Protein AF-A0AAW1DX20-F1 (afdb_monomer_lite)

Foldseek 3Di:
DDPDPDDDDDDDDDPPDDDDDDDDDPPPCPPVNVVCCVVPVDDPPDPDPPPDDDDPCPVVNVVVVVVVVVVVVVVVVVVVVVVVVVVVVVVVVVVVVVVVVVVVVVVVVVD

InterPro domains:
  IPR002951 Atrophin-like [PF03154] (1-109)

Sequence (111 aa):
MDPLASGSPLTRLPYPGATLGTPILAHPLTDSEVLRQQLFGAPFRDLPQQSSLTGPMSAAHQLQAMQQAQSAELQIQRLALEQQWIHHHHHHSLTQDEYYSHLKKESDKTL

Structure (mmCIF, N/CA/C/O backbone):
data_AF-A0AAW1DX20-F1
#
_entry.id   AF-A0AAW1DX20-F1
#
loop_
_atom_site.group_PDB
_atom_site.id
_atom_site.type_symbol
_atom_site.label_atom_id
_atom_site.label_alt_id
_atom_site.label_comp_id
_atom_site.label_asym_id
_atom_site.label_entity_id
_atom_site.label_seq_id
_atom_site.pdbx_PDB_ins_code
_atom_site.Cartn_x
_atom_site.Cartn_y
_atom_site.Cartn_z
_atom_site.occupancy
_atom_site.B_iso_or_equiv
_atom_site.auth_seq_id
_atom_site.auth_comp_id
_atom_site.auth_asym_id
_atom_site.auth_atom_id
_atom_site.pdbx_PDB_model_num
ATOM 1 N N . MET A 1 1 ? 29.046 -7.562 76.833 1.00 43.41 1 MET A N 1
ATOM 2 C CA . MET A 1 1 ? 29.122 -7.527 75.362 1.00 43.41 1 MET A CA 1
ATOM 3 C C . MET A 1 1 ? 28.929 -8.941 74.850 1.00 43.41 1 MET A C 1
ATOM 5 O O . MET A 1 1 ? 29.677 -9.801 75.285 1.00 43.41 1 MET A O 1
ATOM 9 N N . ASP A 1 2 ? 28.000 -9.279 73.970 1.00 47.72 2 ASP A N 1
ATOM 10 C CA . ASP A 1 2 ? 26.756 -8.660 73.496 1.00 47.72 2 ASP A CA 1
ATOM 11 C C . ASP A 1 2 ? 26.056 -9.757 72.650 1.00 47.72 2 ASP A C 1
ATOM 13 O O . ASP A 1 2 ? 26.754 -10.488 71.936 1.00 47.72 2 ASP A O 1
ATOM 17 N N . PRO A 1 3 ? 24.733 -9.953 72.755 1.00 55.22 3 PRO A N 1
ATOM 18 C CA . PRO A 1 3 ? 24.001 -11.021 72.079 1.00 55.22 3 PRO A CA 1
ATOM 19 C C . PRO A 1 3 ? 23.537 -10.601 70.672 1.00 55.22 3 PRO A C 1
ATOM 21 O O . PRO A 1 3 ? 22.348 -10.388 70.478 1.00 55.22 3 PRO A O 1
ATOM 24 N N . LEU A 1 4 ? 24.425 -10.484 69.673 1.00 55.06 4 LEU A N 1
ATOM 25 C CA . LEU A 1 4 ? 24.009 -10.023 68.328 1.00 55.06 4 LEU A CA 1
ATOM 26 C C . LEU A 1 4 ? 24.717 -10.643 67.109 1.00 55.06 4 LEU A C 1
ATOM 28 O O . LEU A 1 4 ? 24.636 -10.096 66.013 1.00 55.06 4 LEU A O 1
ATOM 32 N N . ALA A 1 5 ? 25.311 -11.832 67.198 1.00 48.22 5 ALA A N 1
ATOM 33 C CA . ALA A 1 5 ? 25.781 -12.523 65.986 1.00 48.22 5 ALA A CA 1
ATOM 34 C C . ALA A 1 5 ? 24.712 -13.463 65.394 1.00 48.22 5 ALA A C 1
ATOM 36 O O . ALA A 1 5 ? 24.956 -14.638 65.149 1.00 48.22 5 ALA A O 1
ATOM 37 N N . SER A 1 6 ? 23.512 -12.899 65.221 1.00 48.94 6 SER A N 1
ATOM 38 C CA . SER A 1 6 ? 22.536 -13.185 64.164 1.00 48.94 6 SER A CA 1
ATOM 39 C C . SER A 1 6 ? 22.393 -14.649 63.723 1.00 48.94 6 SER A C 1
ATOM 41 O O . SER A 1 6 ? 22.953 -15.091 62.719 1.00 48.94 6 SER A O 1
ATOM 43 N N . GLY A 1 7 ? 21.553 -15.390 64.447 1.00 51.03 7 GLY A N 1
ATOM 44 C CA . GLY A 1 7 ? 20.869 -16.537 63.865 1.00 51.03 7 GLY A CA 1
ATOM 45 C C . GLY A 1 7 ? 19.886 -16.052 62.800 1.00 51.03 7 GLY A C 1
ATOM 46 O O . GLY A 1 7 ? 19.097 -15.145 63.056 1.00 51.03 7 GLY A O 1
ATOM 47 N N . SER A 1 8 ? 19.910 -16.673 61.622 1.00 47.03 8 SER A N 1
ATOM 48 C CA . SER A 1 8 ? 18.791 -16.620 60.682 1.00 47.03 8 SER A CA 1
ATOM 49 C C . SER A 1 8 ? 17.902 -17.837 60.952 1.00 47.03 8 SER A C 1
ATOM 51 O O . SER A 1 8 ? 18.206 -18.929 60.462 1.00 47.03 8 SER A O 1
ATOM 53 N N . PRO A 1 9 ? 16.849 -17.725 61.786 1.00 53.62 9 PRO A N 1
ATOM 54 C CA . PRO A 1 9 ? 15.865 -18.780 61.891 1.00 53.62 9 PRO A CA 1
ATOM 55 C C . PRO A 1 9 ? 15.005 -18.748 60.627 1.00 53.62 9 PRO A C 1
ATOM 57 O O . PRO A 1 9 ? 14.210 -17.834 60.400 1.00 53.62 9 PRO A O 1
ATOM 60 N N . LEU A 1 10 ? 15.131 -19.798 59.815 1.00 51.91 10 LEU A N 1
ATOM 61 C CA . LEU A 1 10 ? 14.004 -20.271 59.018 1.00 51.91 10 LEU A CA 1
ATOM 62 C C . LEU A 1 10 ? 12.762 -20.270 59.925 1.00 51.91 10 LEU A C 1
ATOM 64 O O . LEU A 1 10 ? 12.831 -20.816 61.021 1.00 51.91 10 LEU A O 1
ATOM 68 N N . THR A 1 11 ? 11.654 -19.693 59.446 1.00 54.25 11 THR A N 1
ATOM 69 C CA . THR A 1 11 ? 10.310 -19.589 60.065 1.00 54.25 11 THR A CA 1
ATOM 70 C C . THR A 1 11 ? 10.021 -18.384 60.977 1.00 54.25 11 THR A C 1
ATOM 72 O O . THR A 1 11 ? 10.077 -18.479 62.194 1.00 54.25 11 THR A O 1
ATOM 75 N N . ARG A 1 12 ? 9.513 -17.283 60.394 1.00 61.94 12 ARG A N 1
ATOM 76 C CA . ARG A 1 12 ? 8.241 -16.668 60.837 1.00 61.94 12 ARG A CA 1
ATOM 77 C C . ARG A 1 12 ? 7.706 -15.700 59.779 1.00 61.94 12 ARG A C 1
ATOM 79 O O . ARG A 1 12 ? 8.216 -14.598 59.613 1.00 61.94 12 ARG A O 1
ATOM 86 N N . LEU A 1 13 ? 6.656 -16.117 59.079 1.00 58.75 13 LEU A N 1
ATOM 87 C CA . LEU A 1 13 ? 5.801 -15.213 58.309 1.00 58.75 13 LEU A CA 1
ATOM 88 C C . LEU A 1 13 ? 5.258 -14.121 59.254 1.00 58.75 13 LEU A C 1
ATOM 90 O O . LEU A 1 13 ? 4.716 -14.477 60.308 1.00 58.75 13 LEU A O 1
ATOM 94 N N . PRO A 1 14 ? 5.353 -12.820 58.932 1.00 63.47 14 PRO A N 1
ATOM 95 C CA . PRO A 1 14 ? 4.561 -11.825 59.635 1.00 63.47 14 PRO A CA 1
ATOM 96 C C . PRO A 1 14 ? 3.097 -11.957 59.191 1.00 63.47 14 PRO A C 1
ATOM 98 O O . PRO A 1 14 ? 2.774 -11.843 58.011 1.00 63.47 14 PRO A O 1
ATOM 101 N N . TYR A 1 15 ? 2.212 -12.215 60.153 1.00 44.44 15 TYR A N 1
ATOM 102 C CA . TYR A 1 15 ? 0.767 -12.079 59.989 1.00 44.44 15 TYR A CA 1
ATOM 103 C C . TYR A 1 15 ? 0.434 -10.615 59.643 1.00 44.44 15 TYR A C 1
ATOM 105 O O . TYR A 1 15 ? 0.776 -9.735 60.438 1.00 44.44 15 TYR A O 1
ATOM 113 N N . PRO A 1 16 ? -0.272 -10.310 58.540 1.00 55.28 16 PRO A N 1
ATOM 114 C CA . PRO A 1 16 ? -0.938 -9.022 58.387 1.00 55.28 16 PRO A CA 1
ATOM 115 C C . PRO A 1 16 ? -2.185 -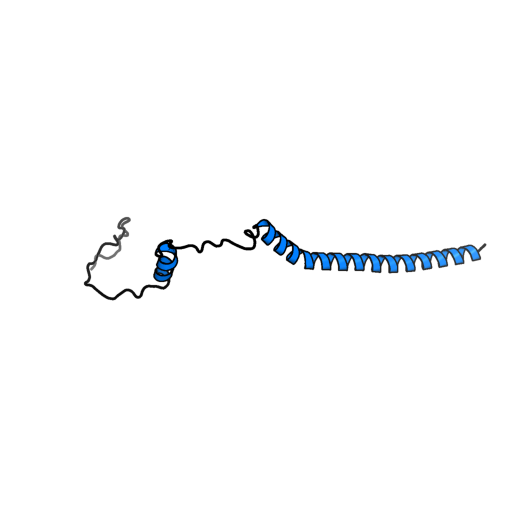9.035 59.281 1.00 55.28 16 PRO A C 1
ATOM 117 O O . PRO A 1 16 ? -3.287 -9.365 58.855 1.00 55.28 16 PRO A O 1
ATOM 120 N N . GLY A 1 17 ? -1.973 -8.772 60.570 1.00 57.38 17 GLY A N 1
ATOM 121 C CA . GLY A 1 17 ? -3.001 -8.864 61.604 1.00 57.38 17 GLY A CA 1
ATOM 122 C C . GLY A 1 17 ? -2.579 -8.245 62.938 1.00 57.38 17 GLY A C 1
ATOM 123 O O . GLY A 1 17 ? -2.778 -8.854 63.981 1.00 57.38 17 GLY A O 1
ATOM 124 N N . ALA A 1 18 ? -1.958 -7.066 62.910 1.00 46.22 18 ALA A N 1
ATOM 125 C CA . ALA A 1 18 ? -1.829 -6.132 64.035 1.00 46.22 18 ALA A CA 1
ATOM 126 C C . ALA A 1 18 ? -1.559 -4.755 63.396 1.00 46.22 18 ALA A C 1
ATOM 128 O O . ALA A 1 18 ? -0.649 -4.649 62.586 1.00 46.22 18 ALA A O 1
ATOM 129 N N . THR A 1 19 ? -2.330 -3.691 63.609 1.00 43.78 19 THR A N 1
ATOM 130 C CA . THR A 1 19 ? -2.778 -3.134 64.886 1.00 43.78 19 THR A CA 1
ATOM 131 C C . THR A 1 19 ? -4.100 -2.365 64.711 1.00 43.78 19 THR A C 1
ATOM 133 O O . THR A 1 19 ? -4.317 -1.687 63.710 1.00 43.78 19 THR A O 1
ATOM 136 N N . LEU A 1 20 ? -4.995 -2.441 65.701 1.00 54.72 20 LEU A N 1
ATOM 137 C CA . LEU A 1 20 ? -6.099 -1.488 65.851 1.00 54.72 20 LEU A CA 1
ATOM 138 C C . LEU A 1 20 ? -5.514 -0.127 66.269 1.00 54.72 20 LEU A C 1
ATOM 140 O O . LEU A 1 20 ? -5.199 0.078 67.438 1.00 54.72 20 LEU A O 1
ATOM 144 N N . GLY A 1 21 ? -5.353 0.780 65.304 1.00 47.16 21 GLY A N 1
ATOM 145 C CA . GLY A 1 21 ? -5.224 2.224 65.509 1.00 47.16 21 GLY A CA 1
ATOM 146 C C . GLY A 1 21 ? -6.522 2.913 65.077 1.00 47.16 21 GLY A C 1
ATOM 147 O O . GLY A 1 21 ? -7.101 2.560 64.055 1.00 47.16 21 GLY A O 1
ATOM 148 N N . THR A 1 22 ? -7.011 3.835 65.898 1.00 45.34 22 THR A N 1
ATOM 149 C CA . THR A 1 22 ? -8.306 4.537 65.828 1.00 45.34 22 THR A CA 1
ATOM 150 C C . THR A 1 22 ? -8.538 5.370 64.541 1.00 45.34 22 THR A C 1
ATOM 152 O O . THR A 1 22 ? -7.601 5.617 63.787 1.00 45.34 22 THR A O 1
ATOM 155 N N . PRO A 1 23 ? -9.804 5.752 64.246 1.00 54.69 23 PRO A N 1
ATOM 156 C CA . PRO A 1 23 ? -10.398 5.731 62.904 1.00 54.69 23 PRO A CA 1
ATOM 157 C C . PRO A 1 23 ? -10.335 7.069 62.139 1.00 54.69 23 PRO A C 1
ATOM 159 O O . PRO A 1 23 ? -10.154 8.128 62.726 1.00 54.69 23 PRO A O 1
ATOM 162 N N . ILE A 1 24 ? -10.636 7.001 60.834 1.00 52.06 24 ILE A N 1
ATOM 163 C CA . ILE A 1 24 ? -10.891 8.120 59.902 1.00 52.06 24 ILE A CA 1
ATOM 164 C C . ILE A 1 24 ? -9.646 8.921 59.490 1.00 52.06 24 ILE A C 1
ATOM 166 O O . ILE A 1 24 ? -9.409 10.045 59.917 1.00 52.06 24 ILE A O 1
ATOM 170 N N . LEU A 1 25 ? -8.958 8.423 58.470 1.00 49.00 25 LEU A N 1
AT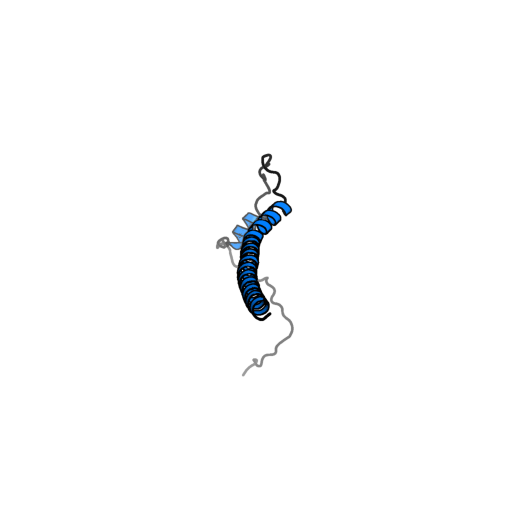OM 171 C CA . LEU A 1 25 ? -8.764 9.268 57.300 1.00 49.00 25 LEU A CA 1
ATOM 172 C C . LEU A 1 25 ? -9.401 8.488 56.163 1.00 49.00 25 LEU A C 1
ATOM 174 O O . LEU A 1 25 ? -8.970 7.370 55.887 1.00 49.00 25 LEU A O 1
ATOM 178 N N . ALA A 1 26 ? -10.490 9.013 55.599 1.00 55.47 26 ALA A N 1
ATOM 179 C CA . ALA A 1 26 ? -11.059 8.480 54.372 1.00 55.47 26 ALA A CA 1
ATOM 180 C C . ALA A 1 26 ? -9.891 8.249 53.414 1.00 55.47 26 ALA A C 1
ATOM 182 O O . ALA A 1 26 ? -9.233 9.211 53.016 1.00 55.47 26 ALA A O 1
ATOM 183 N N . HIS A 1 27 ? -9.560 6.983 53.146 1.00 53.88 27 HIS A N 1
ATOM 184 C CA . HIS A 1 27 ? -8.580 6.674 52.120 1.00 53.88 27 HIS A CA 1
ATOM 185 C C . HIS A 1 27 ? -9.124 7.370 50.871 1.00 53.88 27 HIS A C 1
ATOM 187 O O . HIS A 1 27 ? -10.275 7.087 50.515 1.00 53.88 27 HIS A O 1
ATOM 193 N N . PRO A 1 28 ? -8.410 8.349 50.278 1.00 59.62 28 PRO A N 1
ATOM 194 C CA . PRO A 1 28 ? -8.883 8.942 49.044 1.00 59.62 28 PRO A CA 1
ATOM 195 C C . PRO A 1 28 ? -9.034 7.772 48.089 1.00 59.62 28 PRO A C 1
ATOM 197 O O . PRO A 1 28 ? -8.076 7.021 47.893 1.00 59.62 28 PRO A O 1
ATOM 200 N N . LEU A 1 29 ? -10.266 7.556 47.626 1.00 62.81 29 LEU A N 1
ATOM 201 C CA . LEU A 1 29 ? -10.613 6.418 46.794 1.00 62.81 29 LEU A CA 1
ATOM 202 C C . LEU A 1 29 ? -9.621 6.417 45.638 1.00 62.81 29 LEU A C 1
ATOM 204 O O . LEU A 1 29 ? -9.613 7.338 44.820 1.00 62.81 29 LEU A O 1
ATOM 208 N N . THR A 1 30 ? -8.693 5.462 45.658 1.00 73.25 30 THR A N 1
ATOM 209 C CA . THR A 1 30 ? -7.621 5.460 44.667 1.00 73.25 30 THR A CA 1
ATOM 210 C C . THR A 1 30 ? -8.259 5.240 43.304 1.00 73.25 30 THR A C 1
ATOM 212 O O . THR A 1 30 ? -9.302 4.591 43.207 1.00 73.25 30 THR A O 1
ATOM 215 N N . ASP A 1 31 ? -7.644 5.746 42.239 1.00 72.75 31 ASP A N 1
ATOM 216 C CA . ASP A 1 31 ? -8.166 5.591 40.875 1.00 72.75 31 ASP A CA 1
ATOM 217 C C . ASP A 1 31 ? -8.494 4.113 40.561 1.00 72.75 31 ASP A C 1
ATOM 219 O O . ASP A 1 31 ? -9.524 3.785 39.980 1.00 72.75 31 ASP A O 1
ATOM 223 N N . SER A 1 32 ? -7.690 3.192 41.112 1.00 76.00 32 SER A N 1
ATOM 224 C CA . SER A 1 32 ? -7.906 1.742 41.038 1.00 76.00 32 SER A CA 1
ATOM 225 C C . SER A 1 32 ? -9.200 1.246 41.699 1.00 76.00 32 SER A C 1
ATOM 227 O O . SER A 1 32 ? -9.790 0.265 41.252 1.00 76.00 32 SER A O 1
ATOM 229 N N . GLU A 1 33 ? -9.652 1.874 42.781 1.00 78.81 33 GLU A N 1
ATOM 230 C CA . GLU A 1 33 ? -10.904 1.534 43.457 1.00 78.81 33 GLU A CA 1
ATOM 231 C C . GLU A 1 33 ? -12.109 2.155 42.765 1.00 78.81 33 GLU A C 1
ATOM 233 O O . GLU A 1 33 ? -13.124 1.474 42.628 1.00 78.81 33 GLU A O 1
ATOM 238 N N . VAL A 1 34 ? -11.970 3.383 42.254 1.00 81.06 34 VAL A N 1
ATOM 239 C CA . VAL A 1 34 ? -12.979 4.018 41.394 1.00 81.06 34 VAL A CA 1
ATOM 240 C C . VAL A 1 34 ? -13.205 3.167 40.147 1.00 81.06 34 VAL A C 1
ATOM 242 O O . VAL A 1 34 ? -14.339 2.804 39.849 1.00 81.06 34 VAL A O 1
ATOM 245 N N . LEU A 1 35 ? -12.128 2.775 39.458 1.00 80.19 35 LEU A N 1
ATOM 246 C CA . LEU A 1 35 ? -12.178 1.908 38.281 1.00 80.19 35 LEU A CA 1
ATOM 247 C C . LEU A 1 35 ? -12.824 0.561 38.600 1.00 80.19 35 LEU A C 1
ATOM 249 O O . LEU A 1 35 ? -13.686 0.103 37.855 1.00 80.19 35 LEU A O 1
ATOM 253 N N . ARG A 1 36 ? -12.461 -0.063 39.727 1.00 79.62 36 ARG A N 1
ATOM 254 C CA . ARG A 1 36 ? -13.079 -1.326 40.155 1.00 79.62 36 ARG A CA 1
ATOM 255 C C . ARG A 1 36 ? -14.561 -1.167 40.495 1.00 79.62 36 ARG A C 1
ATOM 257 O O . ARG A 1 36 ? -15.333 -2.061 40.174 1.00 79.62 36 ARG A O 1
ATOM 264 N N . GLN A 1 37 ? -14.982 -0.055 41.093 1.00 78.19 37 GLN A N 1
ATOM 265 C CA . GLN A 1 37 ? -16.396 0.215 41.388 1.00 78.19 37 GLN A CA 1
ATOM 266 C C . GLN A 1 37 ? -17.202 0.558 40.132 1.00 78.19 37 GLN A C 1
ATOM 268 O O . GLN A 1 37 ? -18.347 0.138 40.025 1.00 78.19 37 GLN A O 1
ATOM 273 N N . GLN A 1 38 ? -16.610 1.234 39.149 1.00 75.44 38 GLN A N 1
ATOM 274 C CA . GLN A 1 38 ? -17.234 1.432 37.838 1.00 75.44 38 GLN A CA 1
ATOM 275 C C . GLN A 1 38 ? -17.361 0.108 37.071 1.00 75.44 38 GLN A C 1
ATOM 277 O O . GLN A 1 38 ? -18.401 -0.167 36.481 1.00 75.44 38 GLN A O 1
ATOM 282 N N . LEU A 1 39 ? -16.324 -0.736 37.114 1.00 74.81 39 LEU A N 1
ATOM 283 C CA . LEU A 1 39 ? -16.278 -1.992 36.364 1.00 74.81 39 LEU A CA 1
ATOM 284 C C . LEU A 1 39 ? -17.120 -3.111 36.996 1.00 74.81 39 LEU A C 1
ATOM 286 O O . LEU A 1 39 ? -17.715 -3.906 36.274 1.00 74.81 39 LEU A O 1
ATOM 290 N N . PHE A 1 40 ? -17.165 -3.188 38.329 1.00 74.50 40 PHE A N 1
ATOM 291 C CA . PHE A 1 40 ? -17.786 -4.300 39.063 1.00 74.50 40 PHE A CA 1
ATOM 292 C C . PHE A 1 40 ? -18.828 -3.873 40.105 1.00 74.50 40 PHE A C 1
ATOM 294 O O . PHE A 1 40 ? -19.522 -4.727 40.651 1.00 74.50 40 PHE A O 1
ATOM 301 N N . GLY A 1 41 ? -18.918 -2.582 40.428 1.00 64.81 41 GLY A N 1
ATOM 302 C CA . GLY A 1 41 ? -19.818 -2.044 41.454 1.00 64.81 41 GLY A CA 1
ATOM 303 C C . GLY A 1 41 ? -21.096 -1.408 40.904 1.00 64.81 41 GLY A C 1
ATOM 304 O O . GLY A 1 41 ? -22.014 -1.138 41.677 1.00 64.81 41 GLY A O 1
ATOM 305 N N . ALA A 1 42 ? -21.193 -1.186 39.591 1.00 60.12 42 ALA A N 1
ATOM 306 C CA . ALA A 1 42 ? -22.437 -0.761 38.969 1.00 60.12 42 ALA A CA 1
ATOM 307 C C . ALA A 1 42 ? -23.422 -1.948 38.934 1.00 60.12 42 ALA A C 1
ATOM 309 O O . ALA A 1 42 ? -23.070 -3.012 38.414 1.00 60.12 42 ALA A O 1
ATOM 310 N N . PRO A 1 43 ? -24.661 -1.814 39.451 1.00 59.00 43 PRO A N 1
ATOM 311 C CA . PRO A 1 43 ? -25.695 -2.787 39.133 1.00 59.00 43 PRO A CA 1
ATOM 312 C C . PRO A 1 43 ? -25.844 -2.826 37.607 1.00 59.00 43 PRO A C 1
ATOM 314 O O . PRO A 1 43 ? -25.896 -1.769 36.979 1.00 59.00 43 PRO A O 1
ATOM 317 N N . PHE A 1 44 ? -25.903 -4.029 37.023 1.00 54.31 44 PHE A N 1
ATOM 318 C CA . PHE A 1 44 ? -26.240 -4.284 35.614 1.00 54.31 44 PHE A CA 1
ATOM 319 C C . PHE A 1 44 ? -27.664 -3.784 35.328 1.00 54.31 44 PHE A C 1
ATOM 321 O O . PHE A 1 44 ? -28.604 -4.562 35.182 1.00 54.31 44 PHE A O 1
ATOM 328 N N . ARG A 1 45 ? -27.864 -2.471 35.348 1.00 54.62 45 ARG A N 1
ATOM 329 C CA . ARG A 1 45 ? -29.152 -1.841 35.148 1.00 54.62 45 ARG A CA 1
ATOM 330 C C . ARG A 1 45 ? -29.091 -1.129 33.816 1.00 54.62 45 ARG A C 1
ATOM 332 O O . ARG A 1 45 ? -28.483 -0.076 33.678 1.00 54.62 45 ARG A O 1
ATOM 339 N N . ASP A 1 46 ? -29.724 -1.799 32.864 1.00 55.44 46 ASP A N 1
ATOM 340 C CA . ASP A 1 46 ? -30.143 -1.267 31.580 1.00 55.44 46 ASP A CA 1
ATOM 341 C C . ASP A 1 46 ? -28.998 -1.081 30.579 1.00 55.44 46 ASP A C 1
ATOM 343 O O . ASP A 1 46 ? -28.632 0.019 30.169 1.00 55.44 46 ASP A O 1
ATOM 347 N N . LEU A 1 47 ? -28.491 -2.226 30.106 1.00 56.53 47 LEU A N 1
ATOM 348 C CA . LEU A 1 47 ? -27.941 -2.308 28.758 1.00 56.53 47 LEU A CA 1
ATOM 349 C C . LEU A 1 47 ? -29.006 -1.720 27.811 1.00 56.53 47 LEU A C 1
ATOM 351 O O . LEU A 1 47 ? -30.136 -2.223 27.819 1.00 56.53 47 LEU A O 1
ATOM 355 N N . PRO A 1 48 ? -28.715 -0.660 27.035 1.00 47.19 48 PRO A N 1
ATOM 356 C CA . PRO A 1 48 ? -29.691 -0.132 26.102 1.00 47.19 48 PRO A CA 1
ATOM 357 C C . PRO A 1 48 ? -30.094 -1.271 25.173 1.00 47.19 48 PRO A C 1
ATOM 359 O O . PRO A 1 48 ? -29.247 -1.910 24.548 1.00 47.19 48 PRO A O 1
ATOM 362 N N . GLN A 1 49 ? -31.394 -1.546 25.112 1.00 55.56 49 GLN A N 1
ATOM 363 C CA . GLN A 1 49 ? -31.989 -2.425 24.121 1.00 55.56 49 GLN A CA 1
ATOM 364 C C . GLN A 1 49 ? -31.709 -1.810 22.740 1.00 55.56 49 GLN A C 1
ATOM 366 O O . GLN A 1 49 ? -32.520 -1.059 22.204 1.00 55.56 49 GLN A O 1
ATOM 371 N N . GLN A 1 50 ? -30.533 -2.089 22.171 1.00 50.69 50 GLN A N 1
ATOM 372 C CA . GLN A 1 50 ? -30.132 -1.663 20.833 1.00 50.69 50 GLN A CA 1
ATOM 373 C C . GLN A 1 50 ? -30.845 -2.544 19.807 1.00 50.69 50 GLN A C 1
ATOM 375 O O . GLN A 1 50 ? -30.267 -3.385 19.127 1.00 50.69 50 GLN A O 1
ATOM 380 N N . SER A 1 51 ? -32.159 -2.365 19.729 1.00 58.34 51 SER A N 1
ATOM 381 C CA . SER A 1 51 ? -32.953 -2.759 18.579 1.00 58.34 51 SER A CA 1
ATOM 382 C C . SER A 1 51 ? -32.928 -1.602 17.588 1.00 58.34 51 SER A C 1
ATOM 384 O O . SER A 1 51 ? -33.675 -0.642 17.744 1.00 58.34 51 SER A O 1
ATOM 386 N N . SER A 1 52 ? -32.045 -1.691 16.595 1.00 58.19 52 SER A N 1
ATOM 387 C CA . SER A 1 52 ? -32.278 -1.330 15.186 1.00 58.19 52 SER A CA 1
ATOM 388 C C . SER A 1 52 ? -31.042 -0.738 14.506 1.00 58.19 52 SER A C 1
ATOM 390 O O . SER A 1 52 ? -30.398 0.174 15.010 1.00 58.19 52 SER A O 1
ATOM 392 N N . LEU A 1 53 ? -30.829 -1.259 13.292 1.00 52.06 53 LEU A N 1
ATOM 393 C CA . LEU A 1 53 ? -30.021 -0.744 12.185 1.00 52.06 53 LEU A CA 1
ATOM 394 C C . LEU A 1 53 ? -28.538 -1.131 12.190 1.00 52.06 53 LEU A C 1
ATOM 396 O O . LEU A 1 53 ? -27.707 -0.576 12.893 1.00 52.06 53 LEU A O 1
ATOM 400 N N . THR A 1 54 ? -28.243 -2.054 11.271 1.00 50.19 54 THR A N 1
ATOM 401 C CA . THR A 1 54 ? -26.993 -2.787 11.037 1.00 50.19 54 THR A CA 1
ATOM 402 C C . THR A 1 54 ? -26.800 -3.918 12.044 1.00 50.19 54 THR A C 1
ATOM 404 O O . THR A 1 54 ? -26.499 -3.705 13.213 1.00 50.19 54 THR A O 1
ATOM 407 N N . GLY A 1 55 ? -27.058 -5.156 11.599 1.00 57.19 55 GLY A N 1
ATOM 408 C CA . GLY A 1 55 ? -26.706 -6.347 12.377 1.00 57.19 55 GLY A CA 1
ATOM 409 C C . GLY A 1 55 ? -25.241 -6.266 12.813 1.00 57.19 55 GLY A C 1
ATOM 410 O O . GLY A 1 55 ? -24.482 -5.564 12.137 1.00 57.19 55 GLY A O 1
ATOM 411 N N . PRO A 1 56 ? -24.842 -6.936 13.916 1.00 58.00 56 PRO A N 1
ATOM 412 C CA . PRO A 1 56 ? -23.474 -6.865 14.417 1.00 58.00 56 PRO A CA 1
ATOM 413 C C . PRO A 1 56 ? -22.572 -7.128 13.228 1.00 58.00 56 PRO A C 1
ATOM 415 O O . PRO A 1 56 ? -22.654 -8.202 12.630 1.00 58.00 56 PRO A O 1
ATOM 418 N N . MET A 1 57 ? -21.839 -6.099 12.801 1.00 60.62 57 MET A N 1
ATOM 419 C CA . MET A 1 57 ? -20.934 -6.198 11.673 1.00 60.62 57 MET A CA 1
ATOM 420 C C . MET A 1 57 ? -20.037 -7.371 12.029 1.00 60.62 57 MET A C 1
ATOM 422 O O . MET A 1 57 ? -19.301 -7.306 13.012 1.00 60.62 57 MET A O 1
ATOM 426 N N . SER A 1 58 ? -20.275 -8.509 11.370 1.00 75.62 58 SER A N 1
ATOM 427 C CA . SER A 1 58 ? -19.747 -9.782 11.848 1.00 75.62 58 SER A CA 1
ATOM 428 C C . SER A 1 58 ? -18.239 -9.614 11.984 1.00 75.62 58 SER A C 1
ATOM 430 O O . SER A 1 58 ? -17.649 -8.916 11.161 1.00 75.62 58 SER A O 1
ATOM 432 N N . ALA A 1 59 ? -17.590 -10.206 12.986 1.00 72.94 59 ALA A N 1
ATOM 433 C CA . ALA A 1 59 ? -16.134 -10.087 13.120 1.00 72.94 59 ALA A CA 1
ATOM 434 C C . ALA A 1 59 ? -15.415 -10.400 11.786 1.00 72.94 59 ALA A C 1
ATOM 436 O O . ALA A 1 59 ? -14.420 -9.767 11.445 1.00 72.94 59 ALA A O 1
ATOM 437 N N . ALA A 1 60 ? -16.004 -11.286 10.970 1.00 73.06 60 ALA A N 1
ATOM 438 C CA . ALA A 1 60 ? -15.608 -11.543 9.588 1.00 73.06 60 ALA A CA 1
ATOM 439 C C . ALA A 1 60 ? -15.652 -10.302 8.670 1.00 73.06 60 ALA A C 1
ATOM 441 O O . ALA A 1 60 ? -14.696 -10.063 7.944 1.00 73.06 60 ALA A O 1
ATOM 442 N N . HIS A 1 61 ? -16.711 -9.488 8.715 1.00 84.62 61 HIS A N 1
ATOM 443 C CA . HIS A 1 61 ? -16.804 -8.225 7.970 1.00 84.62 61 HIS A CA 1
ATOM 444 C C . HIS A 1 61 ? -15.733 -7.218 8.405 1.00 84.62 61 HIS A C 1
ATOM 446 O O . HIS A 1 61 ? -15.131 -6.565 7.556 1.00 84.62 61 HIS A O 1
ATOM 452 N N . GLN A 1 62 ? -15.463 -7.103 9.708 1.00 78.44 62 GLN A N 1
ATOM 453 C CA . GLN A 1 62 ? -14.438 -6.183 10.208 1.00 78.44 62 GLN A CA 1
ATOM 454 C C . GLN A 1 62 ? -13.028 -6.628 9.784 1.00 78.44 62 GLN A C 1
ATOM 456 O O . GLN A 1 62 ? -12.232 -5.811 9.320 1.00 78.44 62 GLN A O 1
ATOM 461 N N . LEU A 1 63 ? -12.740 -7.932 9.861 1.00 86.56 63 LEU A N 1
ATOM 462 C CA . LEU A 1 63 ? -11.490 -8.508 9.363 1.00 86.56 63 LEU A CA 1
ATOM 463 C C . LEU A 1 63 ? -11.353 -8.355 7.847 1.00 86.56 63 LEU A C 1
ATOM 465 O O . LEU A 1 63 ? -10.275 -8.007 7.376 1.00 86.56 63 LEU A O 1
ATOM 469 N N . GLN A 1 64 ? -12.433 -8.550 7.088 1.00 84.44 64 GLN A N 1
ATOM 470 C CA . GLN A 1 64 ? -12.435 -8.386 5.636 1.00 84.44 64 GLN A CA 1
ATOM 471 C C . GLN A 1 64 ? -12.175 -6.932 5.226 1.00 84.44 64 GLN A C 1
ATOM 473 O O . GLN A 1 64 ? -11.386 -6.698 4.314 1.00 84.44 64 GLN A O 1
ATOM 478 N N . ALA A 1 65 ? -12.756 -5.957 5.932 1.00 83.00 65 ALA A N 1
ATOM 479 C CA . ALA A 1 65 ? -12.479 -4.540 5.704 1.00 83.00 65 ALA A CA 1
ATOM 480 C C . ALA A 1 65 ? -11.006 -4.193 5.990 1.00 83.00 65 ALA A C 1
ATOM 482 O O . ALA A 1 65 ? -10.369 -3.491 5.203 1.00 83.00 65 ALA A O 1
ATOM 483 N N . MET A 1 66 ? -10.431 -4.735 7.070 1.00 83.00 66 MET A N 1
ATOM 484 C CA . MET A 1 66 ? -9.004 -4.565 7.368 1.00 83.00 66 MET A CA 1
ATOM 485 C C . MET A 1 66 ? -8.109 -5.244 6.328 1.00 83.00 66 MET A C 1
ATOM 487 O O . MET A 1 66 ? -7.118 -4.658 5.900 1.00 83.00 66 MET A O 1
ATOM 491 N N . GLN A 1 67 ? -8.463 -6.450 5.884 1.00 83.50 67 GLN A N 1
ATOM 492 C CA . GLN A 1 67 ? -7.732 -7.154 4.832 1.00 83.50 67 GLN A CA 1
ATOM 493 C C . GLN A 1 67 ? -7.794 -6.400 3.506 1.00 83.50 67 GLN A C 1
ATOM 495 O O . GLN A 1 67 ? -6.775 -6.294 2.834 1.00 83.50 67 GLN A O 1
ATOM 500 N N . GLN A 1 68 ? -8.943 -5.822 3.149 1.00 83.00 68 GLN A N 1
ATOM 501 C CA . GLN A 1 68 ? -9.059 -4.977 1.962 1.00 83.00 68 GLN A CA 1
ATOM 502 C C . GLN A 1 68 ? -8.176 -3.734 2.068 1.00 83.00 68 GLN A C 1
ATOM 504 O O . GLN A 1 68 ? -7.421 -3.454 1.137 1.00 83.00 68 GLN A O 1
ATOM 509 N N . ALA A 1 69 ? -8.207 -3.039 3.208 1.00 77.81 69 ALA A N 1
ATOM 510 C CA . ALA A 1 69 ? -7.354 -1.877 3.438 1.00 77.81 69 ALA A CA 1
ATOM 511 C C . ALA A 1 69 ? -5.861 -2.237 3.344 1.00 77.81 69 ALA A C 1
ATOM 513 O O . ALA A 1 69 ? -5.092 -1.515 2.716 1.00 77.81 69 ALA A O 1
ATOM 514 N N . GLN A 1 70 ? -5.458 -3.387 3.894 1.00 83.69 70 GLN A N 1
ATOM 515 C CA . GLN A 1 70 ? -4.078 -3.871 3.822 1.00 83.69 70 GLN A CA 1
ATOM 516 C C . GLN A 1 70 ? -3.697 -4.357 2.410 1.00 83.69 70 GLN A C 1
ATOM 518 O O . GLN A 1 70 ? -2.556 -4.205 1.980 1.00 83.69 70 GLN A O 1
ATOM 523 N N . SER A 1 71 ? -4.654 -4.898 1.653 1.00 86.88 71 SER A N 1
ATOM 524 C CA . SER A 1 71 ? -4.424 -5.384 0.290 1.00 86.88 71 SER A CA 1
ATOM 525 C C . SER A 1 71 ? -4.225 -4.265 -0.731 1.00 86.88 71 SER A C 1
ATOM 527 O O . SER A 1 71 ? -3.606 -4.512 -1.760 1.00 86.88 71 SER A O 1
ATOM 529 N N . ALA A 1 72 ? -4.696 -3.043 -0.456 1.00 87.69 72 ALA A N 1
ATOM 530 C CA . ALA A 1 72 ? -4.606 -1.929 -1.397 1.00 87.69 72 ALA A CA 1
ATOM 531 C C . ALA A 1 72 ? -3.149 -1.575 -1.739 1.00 87.69 72 ALA A C 1
ATOM 533 O O . ALA A 1 72 ? -2.806 -1.408 -2.908 1.00 87.69 72 ALA A O 1
ATOM 534 N N . GLU A 1 73 ? -2.265 -1.529 -0.739 1.00 88.75 73 GLU A N 1
ATOM 535 C CA . GLU A 1 73 ? -0.844 -1.240 -0.961 1.00 88.75 73 GLU A CA 1
ATOM 536 C C . GLU A 1 73 ? -0.144 -2.375 -1.725 1.00 88.75 73 GLU A C 1
ATOM 538 O O . GLU A 1 73 ? 0.604 -2.126 -2.673 1.00 88.75 73 GLU A O 1
ATOM 543 N N . LEU A 1 74 ? -0.443 -3.632 -1.379 1.00 94.06 74 LEU A N 1
ATOM 544 C CA . LEU A 1 74 ? 0.067 -4.799 -2.109 1.00 94.06 74 LEU A CA 1
ATOM 545 C C . LEU A 1 74 ? -0.426 -4.826 -3.558 1.00 94.06 74 LEU A C 1
ATOM 547 O O . LEU A 1 74 ? 0.319 -5.184 -4.471 1.00 94.06 74 LEU A O 1
ATOM 551 N N . GLN A 1 75 ? -1.672 -4.423 -3.786 1.00 93.81 75 GLN A N 1
ATOM 552 C CA . GLN A 1 75 ? -2.256 -4.350 -5.115 1.00 93.81 75 GLN A CA 1
ATOM 553 C C . GLN A 1 75 ? -1.559 -3.281 -5.963 1.00 93.81 75 GLN A C 1
ATOM 555 O O . GLN A 1 75 ? -1.269 -3.545 -7.129 1.00 93.81 75 GLN A O 1
ATOM 560 N N . ILE A 1 76 ? -1.213 -2.128 -5.378 1.00 93.88 76 ILE A N 1
ATOM 561 C CA . ILE A 1 76 ? -0.416 -1.087 -6.045 1.00 93.88 76 ILE A CA 1
ATOM 562 C C . ILE A 1 76 ? 0.985 -1.610 -6.388 1.00 93.88 76 ILE A C 1
ATOM 564 O O . ILE A 1 76 ? 1.432 -1.432 -7.520 1.00 93.88 76 ILE A O 1
ATOM 568 N N . GLN A 1 77 ? 1.660 -2.303 -5.463 1.00 94.75 77 GLN A N 1
ATOM 569 C CA . GLN A 1 77 ? 2.978 -2.902 -5.721 1.00 94.75 77 GLN A CA 1
ATOM 570 C C . GLN A 1 77 ? 2.933 -3.926 -6.862 1.00 94.75 77 GLN A C 1
ATOM 572 O O . GLN A 1 77 ? 3.770 -3.889 -7.764 1.00 94.75 77 GLN A O 1
ATOM 577 N N . ARG A 1 78 ? 1.922 -4.806 -6.868 1.00 94.94 78 ARG A N 1
ATOM 578 C CA . ARG A 1 78 ? 1.693 -5.758 -7.964 1.00 94.94 78 ARG A CA 1
ATOM 579 C C . ARG A 1 78 ? 1.495 -5.028 -9.291 1.00 94.94 78 ARG A C 1
ATOM 581 O O . ARG A 1 78 ? 2.089 -5.430 -10.287 1.00 94.94 78 ARG A O 1
ATOM 588 N N . LEU A 1 79 ? 0.679 -3.973 -9.306 1.00 96.69 79 LEU A N 1
ATOM 589 C CA . LEU A 1 79 ? 0.416 -3.190 -10.514 1.00 96.69 79 LEU A CA 1
ATOM 590 C C . LEU A 1 79 ? 1.695 -2.522 -11.035 1.00 96.69 79 LEU A C 1
ATOM 592 O O . LEU A 1 79 ? 1.965 -2.566 -12.229 1.00 96.69 79 LEU A O 1
ATOM 596 N N . ALA A 1 80 ? 2.515 -1.955 -10.149 1.00 94.00 80 ALA A N 1
ATOM 597 C CA . ALA A 1 80 ? 3.792 -1.351 -10.519 1.00 94.00 80 ALA A CA 1
ATOM 598 C C . ALA A 1 80 ? 4.769 -2.377 -11.116 1.00 94.00 80 ALA A C 1
ATOM 600 O O . ALA A 1 80 ? 5.430 -2.089 -12.114 1.00 94.00 80 ALA A O 1
ATOM 601 N N . LEU A 1 81 ? 4.832 -3.587 -10.550 1.00 96.12 81 LEU A N 1
ATOM 602 C CA . LEU A 1 81 ? 5.659 -4.672 -11.080 1.00 96.12 81 LEU A CA 1
ATOM 603 C C . LEU A 1 81 ? 5.156 -5.167 -12.444 1.00 96.12 81 LEU A C 1
ATOM 605 O O . LEU A 1 81 ? 5.958 -5.386 -13.348 1.00 96.12 81 LEU A O 1
ATOM 609 N N . GLU A 1 82 ? 3.840 -5.316 -12.605 1.00 93.81 82 GLU A N 1
ATOM 610 C CA . GLU A 1 82 ? 3.212 -5.688 -13.878 1.00 93.81 82 GLU A CA 1
ATOM 611 C C . GLU A 1 82 ? 3.528 -4.644 -14.956 1.00 93.81 82 GLU A C 1
ATOM 613 O O . GLU A 1 82 ? 4.008 -4.992 -16.035 1.00 93.81 82 GLU A O 1
ATOM 618 N N . GLN A 1 83 ? 3.394 -3.357 -14.619 1.00 93.62 83 GLN A N 1
ATOM 619 C CA . GLN A 1 83 ? 3.819 -2.265 -15.488 1.00 93.62 83 GLN A CA 1
ATOM 620 C C . GLN A 1 83 ? 5.307 -2.400 -15.824 1.00 93.62 83 GLN A C 1
ATOM 622 O O . GLN A 1 83 ? 5.664 -2.379 -16.999 1.00 93.62 83 GLN A O 1
ATOM 627 N N . GLN A 1 84 ? 6.193 -2.575 -14.841 1.00 92.31 84 GLN A N 1
ATOM 628 C CA . GLN A 1 84 ? 7.629 -2.725 -15.095 1.00 92.31 84 GLN A CA 1
ATOM 629 C C . GLN A 1 84 ? 7.926 -3.879 -16.062 1.00 92.31 84 GLN A C 1
ATOM 631 O O . GLN A 1 84 ? 8.753 -3.711 -16.960 1.00 92.31 84 GLN A O 1
ATOM 636 N N . TRP A 1 85 ? 7.263 -5.026 -15.890 1.00 92.25 85 TRP A N 1
ATOM 637 C CA . TRP A 1 85 ? 7.425 -6.193 -16.753 1.00 92.25 85 TRP A CA 1
ATOM 638 C C . TRP A 1 85 ? 7.052 -5.865 -18.199 1.00 92.25 85 TRP A C 1
ATOM 640 O O . TRP A 1 85 ? 7.863 -6.100 -19.090 1.00 92.25 85 TRP A O 1
ATOM 650 N N . ILE A 1 86 ? 5.895 -5.232 -18.425 1.00 90.56 86 ILE A N 1
ATOM 651 C CA . ILE A 1 86 ? 5.435 -4.818 -19.760 1.00 90.56 86 ILE A CA 1
ATOM 652 C C . ILE A 1 86 ? 6.420 -3.830 -20.395 1.00 90.56 86 ILE A C 1
ATOM 654 O O . ILE A 1 86 ? 6.813 -4.028 -21.544 1.00 90.56 86 ILE A O 1
ATOM 658 N N . HIS A 1 87 ? 6.846 -2.788 -19.672 1.00 88.94 87 HIS A N 1
ATOM 659 C CA . HIS A 1 87 ? 7.753 -1.773 -20.220 1.00 88.94 87 HIS A CA 1
ATOM 660 C C . HIS A 1 87 ? 9.119 -2.370 -20.580 1.00 88.94 87 HIS A C 1
ATOM 662 O O . HIS A 1 87 ? 9.611 -2.145 -21.684 1.00 88.94 87 HIS A O 1
ATOM 668 N N . HIS A 1 88 ? 9.717 -3.175 -19.695 1.00 85.44 88 HIS A N 1
ATOM 669 C CA . HIS A 1 88 ? 10.997 -3.827 -19.989 1.00 85.44 88 HIS A CA 1
ATOM 670 C C . HIS A 1 88 ? 10.883 -4.818 -21.148 1.00 85.44 88 HIS A C 1
ATOM 672 O O . HIS A 1 88 ? 11.763 -4.837 -22.007 1.00 85.44 88 HIS A O 1
ATOM 678 N N . HIS A 1 89 ? 9.804 -5.604 -21.215 1.00 82.31 89 HIS A N 1
ATOM 679 C CA . HIS A 1 89 ? 9.617 -6.552 -22.313 1.00 82.31 89 HIS A CA 1
ATOM 680 C C . HIS A 1 89 ? 9.426 -5.864 -23.660 1.00 82.31 89 HIS A C 1
ATOM 682 O O . HIS A 1 89 ? 10.020 -6.305 -24.640 1.00 82.31 89 HIS A O 1
ATOM 688 N N . HIS A 1 90 ? 8.639 -4.787 -23.726 1.00 81.19 90 HIS A N 1
ATOM 689 C CA . HIS A 1 90 ? 8.427 -4.068 -24.983 1.00 81.19 90 HIS A CA 1
ATOM 690 C C . HIS A 1 90 ? 9.713 -3.408 -25.472 1.00 81.19 90 HIS A C 1
ATOM 692 O O . HIS A 1 90 ? 10.064 -3.556 -26.638 1.00 81.19 90 HIS A O 1
ATOM 698 N N . HIS A 1 91 ? 10.450 -2.734 -24.585 1.00 80.06 91 HIS A N 1
ATOM 699 C CA . HIS A 1 91 ? 11.729 -2.135 -24.960 1.00 80.06 91 HIS A CA 1
ATOM 700 C C . HIS A 1 91 ? 12.734 -3.189 -25.424 1.00 80.06 91 HIS A C 1
ATOM 702 O O . HIS A 1 91 ? 13.385 -2.999 -26.447 1.00 80.06 91 HIS A O 1
ATOM 708 N N . HIS A 1 92 ? 12.835 -4.311 -24.712 1.00 78.81 92 HIS A N 1
ATOM 709 C CA . HIS A 1 92 ? 13.762 -5.368 -25.091 1.00 78.81 92 HIS A CA 1
ATOM 710 C C . HIS A 1 92 ? 13.377 -6.026 -26.425 1.00 78.81 92 HIS A C 1
ATOM 712 O O . HIS A 1 92 ? 14.234 -6.149 -27.299 1.00 78.81 92 HIS A O 1
ATOM 718 N N . SER A 1 93 ? 12.098 -6.369 -26.623 1.00 75.06 93 SER A N 1
ATOM 719 C CA . SER A 1 93 ? 11.615 -6.992 -27.865 1.00 75.06 93 SER A CA 1
ATOM 720 C C . SER A 1 93 ? 11.858 -6.104 -29.080 1.00 75.06 93 SER A C 1
ATOM 722 O O . SER A 1 93 ? 12.424 -6.575 -30.057 1.00 75.06 93 SER A O 1
ATOM 724 N N . LEU A 1 94 ? 11.523 -4.810 -29.001 1.00 77.88 94 LEU A N 1
ATOM 725 C CA . LEU A 1 94 ? 11.727 -3.875 -30.114 1.00 77.88 94 LEU A CA 1
ATOM 726 C C . LEU A 1 94 ? 13.204 -3.805 -30.519 1.00 77.88 94 LEU A C 1
ATOM 728 O O . LEU A 1 94 ? 13.546 -4.021 -31.678 1.00 77.88 94 LEU A O 1
ATOM 732 N N . THR A 1 95 ? 14.100 -3.626 -29.542 1.00 77.44 95 THR A N 1
ATOM 733 C CA . THR A 1 95 ? 15.544 -3.570 -29.821 1.00 77.44 95 THR A CA 1
ATOM 734 C C . THR A 1 95 ? 16.090 -4.864 -30.419 1.00 77.44 95 THR A C 1
ATOM 736 O O . THR A 1 95 ? 17.004 -4.831 -31.245 1.00 77.44 95 THR A O 1
ATOM 739 N N . GLN A 1 96 ? 15.531 -6.005 -30.015 1.00 81.38 96 GLN A N 1
ATOM 740 C CA . GLN A 1 96 ? 15.906 -7.306 -30.539 1.00 81.38 96 GLN A CA 1
ATOM 741 C C . GLN A 1 96 ? 15.428 -7.456 -31.990 1.00 81.38 96 GLN A C 1
ATOM 743 O O . GLN A 1 96 ? 16.227 -7.804 -32.859 1.00 81.38 96 GLN A O 1
ATOM 748 N N . ASP A 1 97 ? 14.162 -7.155 -32.270 1.00 81.44 97 ASP A N 1
ATOM 749 C CA . ASP A 1 97 ? 13.577 -7.263 -33.606 1.00 81.44 97 ASP A CA 1
ATOM 750 C C . ASP A 1 97 ? 14.281 -6.346 -34.616 1.00 81.44 97 ASP A C 1
ATOM 752 O O . ASP A 1 97 ? 14.598 -6.789 -35.723 1.00 81.44 97 ASP A O 1
ATOM 756 N N . GLU A 1 98 ? 14.622 -5.108 -34.236 1.00 83.56 98 GLU A N 1
ATOM 757 C CA . GLU A 1 98 ? 15.451 -4.227 -35.067 1.00 83.56 98 GLU A CA 1
ATOM 758 C C . GLU A 1 98 ? 16.818 -4.860 -35.358 1.00 83.56 98 GLU A C 1
ATOM 760 O O . GLU A 1 98 ? 17.222 -4.941 -36.519 1.00 83.56 98 GLU A O 1
ATOM 765 N N . TYR A 1 99 ? 17.518 -5.359 -34.333 1.00 85.94 99 TYR A N 1
ATOM 766 C CA . TYR A 1 99 ? 18.835 -5.981 -34.493 1.00 85.94 99 TYR A CA 1
ATOM 767 C C . TYR A 1 99 ? 18.804 -7.169 -35.465 1.00 85.94 99 TYR A C 1
ATOM 769 O O . TYR A 1 99 ? 19.600 -7.218 -36.405 1.00 85.94 99 TYR A O 1
ATOM 777 N N . TYR A 1 100 ? 17.855 -8.094 -35.303 1.00 84.00 100 TYR A N 1
ATOM 778 C CA . TYR A 1 100 ? 17.707 -9.229 -36.219 1.00 84.00 100 TYR A CA 1
ATOM 779 C C . TYR A 1 100 ? 17.264 -8.795 -37.620 1.00 84.00 100 TYR A C 1
ATOM 781 O O . TYR A 1 100 ? 17.692 -9.391 -38.608 1.00 84.00 100 TYR A O 1
ATOM 789 N N . SER A 1 101 ? 16.444 -7.749 -37.734 1.00 84.50 101 SER A N 1
ATOM 790 C CA . SE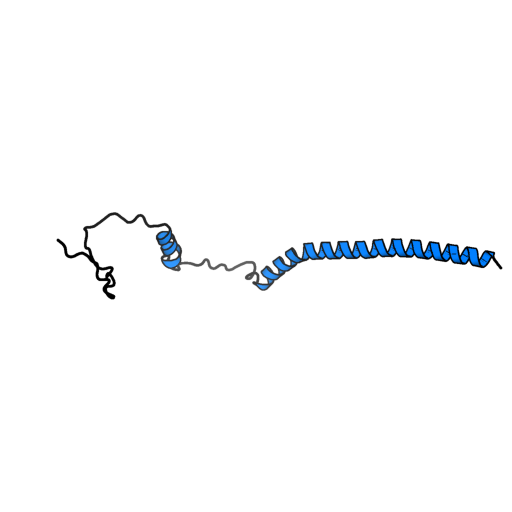R A 1 101 ? 16.017 -7.196 -39.021 1.00 84.50 101 SER A CA 1
ATOM 791 C C . SER A 1 101 ? 17.190 -6.574 -39.785 1.00 84.50 101 SER A C 1
ATOM 793 O O . SER A 1 101 ? 17.342 -6.813 -40.985 1.00 84.50 101 SER A O 1
ATOM 795 N N . HIS A 1 102 ? 18.075 -5.848 -39.093 1.00 86.69 102 HIS A N 1
ATOM 796 C CA . HIS A 1 102 ? 19.323 -5.339 -39.662 1.00 86.69 102 HIS A CA 1
ATOM 797 C C . HIS A 1 102 ? 20.237 -6.480 -40.113 1.00 86.69 102 HIS A C 1
ATOM 799 O O . HIS A 1 102 ? 20.649 -6.484 -41.273 1.00 86.69 102 HIS A O 1
ATOM 805 N N . LEU A 1 103 ? 20.442 -7.479 -39.249 1.00 84.38 103 LEU A N 1
ATOM 806 C CA . LEU A 1 103 ? 21.301 -8.634 -39.516 1.00 84.38 103 LEU A CA 1
ATOM 807 C C . LEU A 1 103 ? 20.793 -9.494 -40.688 1.00 84.38 103 LEU A C 1
ATOM 809 O O . LEU A 1 103 ? 21.560 -10.005 -41.500 1.00 84.38 103 LEU A O 1
ATOM 813 N N . LYS A 1 104 ? 19.473 -9.632 -40.826 1.00 82.06 104 LYS A N 1
ATOM 814 C CA . LYS A 1 104 ? 18.861 -10.326 -41.961 1.00 82.06 104 LYS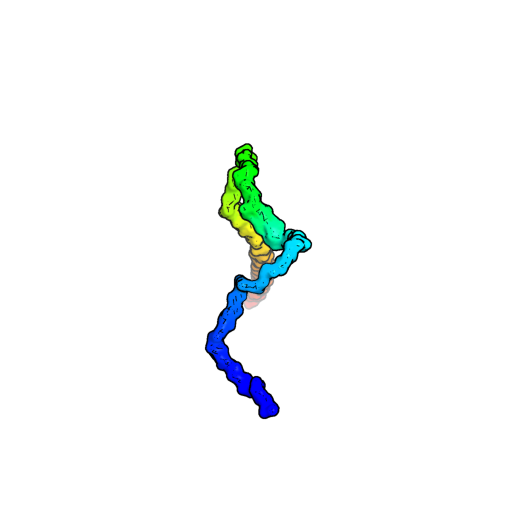 A CA 1
ATOM 815 C C . LYS A 1 104 ? 19.014 -9.527 -43.256 1.00 82.06 104 LYS A C 1
ATOM 817 O O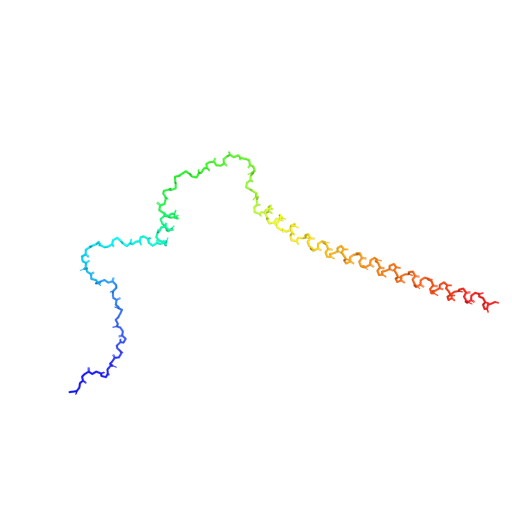 . LYS A 1 104 ? 19.364 -10.084 -44.291 1.00 82.06 104 LYS A O 1
ATOM 822 N N . LYS A 1 105 ? 18.803 -8.210 -43.192 1.00 80.00 105 LYS A N 1
ATOM 823 C CA . LYS A 1 105 ? 18.865 -7.310 -44.351 1.00 80.00 105 LYS A CA 1
ATOM 824 C C . LYS A 1 105 ? 20.285 -7.104 -44.888 1.00 80.00 105 LYS A C 1
ATOM 826 O O . LYS A 1 105 ? 20.437 -6.824 -46.075 1.00 80.00 105 LYS A O 1
ATOM 831 N N . GLU A 1 106 ? 21.318 -7.223 -44.054 1.00 72.94 106 GLU A N 1
ATOM 832 C CA . GLU A 1 106 ? 22.711 -7.298 -44.523 1.00 72.94 106 GLU A CA 1
ATOM 833 C C . GLU A 1 106 ? 23.032 -8.659 -45.159 1.00 72.94 106 GLU A C 1
ATOM 835 O O . GLU A 1 106 ? 23.706 -8.685 -46.186 1.00 72.94 106 GLU A O 1
ATOM 840 N N . SER A 1 107 ? 22.482 -9.762 -44.636 1.00 71.88 107 SER A N 1
ATOM 841 C CA . SER A 1 107 ? 22.697 -11.112 -45.178 1.00 71.88 107 SER A CA 1
ATOM 842 C C . SER A 1 107 ? 22.086 -11.297 -46.578 1.00 71.88 107 SER A C 1
ATOM 844 O O . SER A 1 107 ? 22.745 -11.819 -47.477 1.00 71.88 107 SER A O 1
ATOM 846 N N . ASP A 1 108 ? 20.874 -10.775 -46.811 1.00 71.50 108 ASP A N 1
ATOM 847 C CA . ASP A 1 108 ? 20.206 -10.775 -48.129 1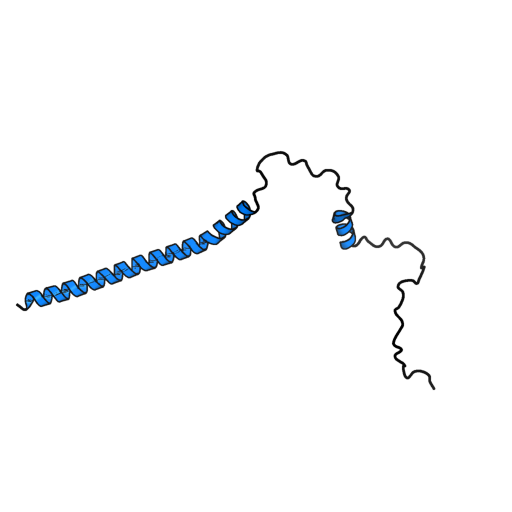.00 71.50 108 ASP A CA 1
ATOM 848 C C . ASP A 1 108 ? 20.941 -9.933 -49.194 1.00 71.50 108 ASP A C 1
ATOM 850 O O . ASP A 1 108 ? 20.732 -10.110 -50.388 1.00 71.50 108 ASP A O 1
ATOM 854 N N . LYS A 1 109 ? 21.805 -8.998 -48.783 1.00 66.31 109 LYS A N 1
ATOM 855 C CA . LYS A 1 109 ? 22.564 -8.116 -49.687 1.00 66.31 109 LYS A CA 1
ATOM 856 C C . LYS A 1 109 ? 23.871 -8.728 -50.192 1.00 66.31 109 LYS A C 1
ATOM 858 O O . LYS A 1 109 ? 24.500 -8.150 -51.076 1.00 66.31 109 LYS A O 1
ATOM 863 N N . THR A 1 110 ? 24.310 -9.826 -49.582 1.00 60.75 110 THR A N 1
ATOM 864 C CA . THR A 1 110 ? 25.595 -10.483 -49.871 1.00 60.75 110 THR A CA 1
ATOM 865 C C . THR A 1 110 ? 25.489 -11.687 -50.817 1.00 60.75 110 THR A C 1
ATOM 867 O O . THR A 1 110 ? 26.501 -12.343 -51.058 1.00 60.75 110 THR A O 1
ATOM 870 N N . LEU A 1 111 ? 24.297 -11.956 -51.365 1.00 55.34 111 LEU A N 1
ATOM 871 C CA . LEU A 1 111 ? 24.027 -12.945 -52.420 1.00 55.34 111 LEU A CA 1
ATOM 872 C C . LEU A 1 111 ? 23.771 -12.251 -53.763 1.00 55.34 111 LEU A C 1
ATOM 874 O O . LEU A 1 111 ? 24.199 -12.821 -54.790 1.00 55.34 111 LEU A O 1
#

Organism: Zoarces viviparus (NCBI:txid48416)

Secondary structure (DSSP, 8-state):
----S----S--PPPS--------------HHHHHHHHHHSS---------SSS----HHHHHHHHHHHHHHHHHHHHHHHHHHHHHHHHHHHHHHHHHHHHHHHHHTT--

Radius of gyration: 41.04 Å; chains: 1; bounding box: 62×30×128 Å

pLDDT: mean 70.39, std 15.74, range [43.41, 96.69]